Protein AF-A0AA85JNB1-F1 (afdb_monomer_lite)

Structure (mmCIF, N/CA/C/O backbone):
data_AF-A0AA85JNB1-F1
#
_entry.id   AF-A0AA85JNB1-F1
#
loop_
_atom_site.group_PDB
_atom_site.id
_atom_site.type_symbol
_atom_site.label_atom_id
_atom_site.label_alt_id
_atom_site.label_comp_id
_atom_site.label_asym_id
_atom_site.label_entity_id
_atom_site.label_seq_id
_atom_site.pdbx_PDB_ins_code
_atom_site.Cartn_x
_atom_site.Cartn_y
_atom_site.Cartn_z
_atom_site.occupancy
_atom_site.B_iso_or_equiv
_atom_site.auth_seq_id
_atom_site.auth_comp_id
_atom_site.auth_asym_id
_atom_site.auth_atom_id
_atom_site.pdbx_PDB_model_num
ATOM 1 N N . MET A 1 1 ? -9.939 3.804 11.859 1.00 51.03 1 MET A N 1
ATOM 2 C CA . MET A 1 1 ? -9.692 4.479 10.575 1.00 51.03 1 MET A CA 1
ATOM 3 C C . MET A 1 1 ? -10.357 3.672 9.460 1.00 51.03 1 MET A C 1
ATOM 5 O O . MET A 1 1 ? -9.753 2.737 8.954 1.00 51.03 1 MET A O 1
ATOM 9 N N . ILE A 1 2 ? -11.643 3.904 9.178 1.00 38.81 2 ILE A N 1
ATOM 10 C CA . ILE A 1 2 ? -12.411 3.109 8.199 1.00 38.81 2 ILE A CA 1
ATOM 11 C C . ILE A 1 2 ? -12.407 3.838 6.853 1.00 38.81 2 ILE A C 1
ATOM 13 O O . ILE A 1 2 ? -12.936 4.937 6.777 1.00 38.81 2 ILE A O 1
ATOM 17 N N . LYS A 1 3 ? -11.907 3.180 5.804 1.00 46.28 3 LYS A N 1
ATOM 18 C CA . LYS A 1 3 ? -12.401 3.345 4.431 1.00 46.28 3 LYS A CA 1
ATOM 19 C C . LYS A 1 3 ? -12.863 1.965 3.959 1.00 46.28 3 LYS A C 1
ATOM 21 O O . LYS A 1 3 ? -12.286 0.957 4.351 1.00 46.28 3 LYS A O 1
ATOM 26 N N . SER A 1 4 ? -13.943 1.922 3.189 1.00 38.09 4 SER A N 1
ATOM 27 C CA . SER A 1 4 ? -14.535 0.714 2.599 1.00 38.09 4 SER A CA 1
ATOM 28 C C . SER A 1 4 ? -14.430 0.710 1.071 1.00 38.09 4 SER A C 1
ATOM 30 O O . SER A 1 4 ? -15.252 0.102 0.394 1.00 38.09 4 SER A O 1
ATOM 32 N N . GLU A 1 5 ? -13.441 1.398 0.508 1.00 45.53 5 GLU A N 1
ATOM 33 C CA . GLU A 1 5 ? -13.244 1.491 -0.938 1.00 45.53 5 GLU A CA 1
ATOM 34 C C . GLU A 1 5 ? -11.762 1.326 -1.251 1.00 45.53 5 GLU A C 1
ATOM 36 O O . GLU A 1 5 ? -11.001 2.278 -1.083 1.00 45.53 5 GLU A O 1
ATOM 41 N N . SER A 1 6 ? -11.327 0.125 -1.649 1.00 55.03 6 SER A N 1
ATOM 42 C CA . SER A 1 6 ? -9.884 -0.111 -1.778 1.00 55.03 6 SER A CA 1
ATOM 43 C C . SER A 1 6 ? -9.376 -0.871 -3.011 1.00 55.03 6 SER A C 1
ATOM 45 O O . SER A 1 6 ? -8.170 -0.979 -3.171 1.00 55.03 6 SER A O 1
ATOM 47 N N . THR A 1 7 ? -10.204 -1.220 -4.001 1.00 45.19 7 THR A N 1
ATOM 48 C CA . THR A 1 7 ? -9.698 -1.751 -5.298 1.00 45.19 7 THR A CA 1
ATOM 49 C C . THR A 1 7 ? -9.832 -0.821 -6.499 1.00 45.19 7 THR A C 1
ATOM 51 O O . THR A 1 7 ? -9.246 -1.087 -7.547 1.00 45.19 7 THR A O 1
ATOM 54 N N . ARG A 1 8 ? -10.559 0.297 -6.383 1.00 50.50 8 ARG A N 1
ATOM 55 C CA . ARG A 1 8 ? -10.750 1.227 -7.513 1.00 50.50 8 ARG A CA 1
ATOM 56 C C . ARG A 1 8 ? -9.505 2.050 -7.856 1.00 50.50 8 ARG A C 1
ATOM 58 O O . ARG A 1 8 ? -9.417 2.546 -8.969 1.00 50.50 8 ARG A O 1
ATOM 65 N N . GLU A 1 9 ? -8.563 2.201 -6.930 1.00 54.97 9 GLU A N 1
ATOM 66 C CA . GLU A 1 9 ? -7.419 3.117 -7.074 1.00 54.97 9 GLU A CA 1
ATOM 67 C C . GLU A 1 9 ? -6.291 2.501 -7.930 1.00 54.97 9 GLU A C 1
ATOM 69 O O . GLU A 1 9 ? -5.676 3.191 -8.740 1.00 54.97 9 GLU A O 1
ATOM 74 N N . ILE A 1 10 ? -6.091 1.181 -7.830 1.00 54.09 10 ILE A N 1
ATOM 75 C CA . ILE A 1 10 ? -5.033 0.431 -8.528 1.00 54.09 10 ILE A CA 1
ATOM 76 C C . ILE A 1 10 ? -5.396 0.152 -10.000 1.00 54.09 10 ILE A C 1
ATOM 78 O O . ILE A 1 10 ? -4.555 0.293 -10.884 1.00 54.09 10 ILE A O 1
ATOM 82 N N . ASN A 1 11 ? -6.664 -0.163 -10.290 1.00 56.59 11 ASN A N 1
ATOM 83 C CA . ASN A 1 11 ? -7.135 -0.435 -11.659 1.00 56.59 11 ASN A CA 1
ATOM 84 C C . ASN A 1 11 ? -7.065 0.802 -12.580 1.00 56.59 11 ASN A C 1
ATOM 86 O O . ASN A 1 11 ? -6.996 0.677 -13.808 1.00 56.59 11 ASN A O 1
ATOM 90 N N . ASN A 1 12 ? -7.056 2.003 -11.994 1.00 62.16 12 ASN A N 1
ATOM 91 C CA . ASN A 1 12 ? -6.928 3.250 -12.744 1.00 62.16 12 ASN A CA 1
ATOM 92 C C . ASN A 1 12 ? -5.493 3.481 -13.235 1.00 62.16 12 ASN A C 1
ATOM 94 O O . ASN A 1 12 ? -5.333 4.066 -14.297 1.00 62.16 12 ASN A O 1
ATOM 98 N N . TYR A 1 13 ? -4.470 2.981 -12.532 1.00 63.78 13 TYR A N 1
ATOM 99 C CA . TYR A 1 13 ? -3.072 3.089 -12.976 1.00 63.78 13 TYR A CA 1
ATOM 100 C C . TYR A 1 13 ? -2.798 2.241 -14.227 1.00 63.78 13 TYR A C 1
ATOM 102 O O . TYR A 1 13 ? -2.062 2.648 -15.118 1.00 63.78 13 TYR A O 1
ATOM 110 N N . THR A 1 14 ? -3.450 1.083 -14.358 1.00 63.25 14 THR A N 1
ATOM 111 C CA . THR A 1 14 ? -3.400 0.296 -15.602 1.00 63.25 14 THR A CA 1
ATOM 112 C C . THR A 1 14 ? -4.100 0.971 -16.781 1.00 63.25 14 THR A C 1
ATOM 114 O O . THR A 1 14 ? -3.788 0.632 -17.918 1.00 63.25 14 THR A O 1
ATOM 117 N N . SER A 1 15 ? -5.033 1.893 -16.514 1.00 58.19 15 SER A N 1
ATOM 118 C CA . SER A 1 15 ? -5.866 2.556 -17.531 1.00 58.19 15 SER A CA 1
ATOM 119 C C . SER A 1 15 ? -5.427 3.988 -17.844 1.00 58.19 15 SER A C 1
ATOM 121 O O . SER A 1 15 ? -5.899 4.561 -18.820 1.00 58.19 15 SER A O 1
ATOM 123 N N . SER A 1 16 ? -4.551 4.585 -17.029 1.00 55.81 16 SER A N 1
ATOM 124 C CA . SER A 1 16 ? -3.932 5.873 -17.325 1.00 55.81 16 SER A CA 1
ATOM 125 C C . SER A 1 16 ? -2.871 5.658 -18.398 1.00 55.81 16 SER A C 1
ATOM 127 O O . SER A 1 16 ? -1.683 5.514 -18.106 1.00 55.81 16 SER A O 1
ATOM 129 N N . GLU A 1 17 ? -3.313 5.562 -19.648 1.00 54.28 17 GLU A N 1
ATOM 130 C CA . GLU A 1 17 ? -2.432 5.805 -20.778 1.00 54.28 17 GLU A CA 1
ATOM 131 C C . GLU A 1 17 ? -1.819 7.197 -20.613 1.00 54.28 17 GLU A C 1
ATOM 133 O O . GLU A 1 17 ? -2.507 8.174 -20.332 1.00 54.28 17 GLU A O 1
ATOM 138 N N . SER A 1 18 ? -0.493 7.218 -20.714 1.00 50.25 18 SER A N 1
ATOM 139 C CA . SER A 1 18 ? 0.405 8.331 -21.016 1.00 50.25 18 SER A CA 1
ATOM 140 C C . SER A 1 18 ? -0.245 9.648 -21.469 1.00 50.25 18 SER A C 1
ATOM 142 O O . SER A 1 18 ? -0.108 10.044 -22.623 1.00 50.25 18 SER A O 1
ATOM 144 N N . GLU A 1 19 ? -0.846 10.400 -20.553 1.00 41.38 19 GLU A N 1
ATOM 145 C CA . GLU A 1 19 ? -1.068 11.831 -20.739 1.00 41.38 19 GLU A CA 1
ATOM 146 C C . GLU A 1 19 ? -0.058 12.597 -19.882 1.00 41.38 19 GLU A C 1
ATOM 148 O O . GLU A 1 19 ? -0.256 12.885 -18.706 1.00 41.38 19 GLU A O 1
ATOM 153 N N . ASN A 1 20 ? 1.076 12.880 -20.533 1.00 49.00 20 ASN A N 1
ATOM 154 C CA . ASN A 1 20 ? 2.106 13.852 -20.172 1.00 49.00 20 ASN A CA 1
ATOM 155 C C . ASN A 1 20 ? 2.650 13.792 -18.742 1.00 49.00 20 ASN A C 1
ATOM 157 O O . ASN A 1 20 ? 2.174 14.473 -17.834 1.00 49.00 20 ASN A O 1
ATOM 161 N N . THR A 1 21 ? 3.773 13.099 -18.542 1.00 42.53 21 THR A N 1
ATOM 162 C CA . THR A 1 21 ? 4.620 13.379 -17.377 1.00 42.53 21 THR A CA 1
ATOM 163 C C . THR A 1 21 ? 6.087 13.162 -17.685 1.00 42.53 21 THR A C 1
ATOM 165 O O . THR A 1 21 ? 6.571 12.038 -17.766 1.00 42.53 21 THR A O 1
ATOM 168 N N . GLN A 1 22 ? 6.804 14.271 -17.844 1.00 46.31 22 GLN A N 1
ATOM 169 C CA . GLN A 1 22 ? 8.255 14.277 -17.909 1.00 46.31 22 GLN A CA 1
ATOM 170 C C . GLN A 1 22 ? 8.837 13.930 -16.534 1.00 46.31 22 GLN A C 1
ATOM 172 O O . GLN A 1 22 ? 9.097 14.800 -15.708 1.00 46.31 22 GLN A O 1
ATOM 177 N N . LEU A 1 23 ? 9.054 12.640 -16.302 1.00 48.69 23 LEU A N 1
ATOM 178 C CA . LEU A 1 23 ? 10.169 12.172 -15.496 1.00 48.69 23 LEU A CA 1
ATOM 179 C C . LEU A 1 23 ? 10.941 11.204 -16.389 1.00 48.69 23 LEU A C 1
ATOM 181 O O . LEU A 1 23 ? 10.457 10.123 -16.713 1.00 48.69 23 LEU A O 1
ATOM 185 N N . SER A 1 24 ? 12.097 11.650 -16.872 1.00 48.28 24 SER A N 1
ATOM 186 C CA . SER A 1 24 ? 12.953 10.934 -17.816 1.00 48.28 24 SER A CA 1
ATOM 187 C C . SER A 1 24 ? 13.550 9.680 -17.173 1.00 48.28 24 SER A C 1
ATOM 189 O O . SER A 1 24 ? 14.714 9.664 -16.776 1.00 48.28 24 SER A O 1
ATOM 191 N N . THR A 1 25 ? 12.761 8.619 -17.041 1.00 53.34 25 THR A N 1
ATOM 192 C CA . THR A 1 25 ? 13.319 7.274 -16.944 1.00 53.34 25 THR A CA 1
ATOM 193 C C . THR A 1 25 ? 13.531 6.813 -18.382 1.00 53.34 25 THR A C 1
ATOM 195 O O . THR A 1 25 ? 12.591 6.697 -19.158 1.00 53.34 25 THR A O 1
ATOM 198 N N . ASN A 1 26 ? 14.788 6.629 -18.790 1.00 62.34 26 ASN A N 1
ATOM 199 C CA . ASN A 1 26 ? 15.149 6.235 -20.162 1.00 62.34 26 ASN A CA 1
ATOM 200 C C . ASN A 1 26 ? 14.764 4.774 -20.490 1.00 62.34 26 ASN A C 1
ATOM 202 O O . ASN A 1 26 ? 15.283 4.198 -21.443 1.00 62.34 26 ASN A O 1
ATOM 206 N N . VAL A 1 27 ? 13.903 4.155 -19.677 1.00 75.69 27 VAL A N 1
ATOM 207 C CA . VAL A 1 27 ? 13.530 2.745 -19.760 1.00 75.69 27 VAL A CA 1
ATOM 208 C C . VAL A 1 27 ? 12.085 2.667 -20.255 1.00 75.69 27 VAL A C 1
ATOM 210 O O . VAL A 1 27 ? 11.182 3.102 -19.541 1.00 75.69 27 VAL A O 1
ATOM 213 N N . PRO A 1 28 ? 11.832 2.144 -21.466 1.00 82.25 28 PRO A N 1
ATOM 214 C CA . PRO A 1 28 ? 10.472 1.943 -21.947 1.00 82.25 28 PRO A CA 1
ATOM 215 C C . PRO A 1 28 ? 9.781 0.851 -21.118 1.00 82.25 28 PRO A C 1
ATOM 217 O O . PRO A 1 28 ? 10.266 -0.277 -21.038 1.00 82.25 28 PRO A O 1
ATOM 220 N N . ILE A 1 29 ? 8.647 1.194 -20.504 1.00 87.50 29 ILE A N 1
ATOM 221 C CA . ILE A 1 29 ? 7.848 0.274 -19.687 1.00 87.50 29 ILE A CA 1
ATOM 222 C C . ILE A 1 29 ? 6.733 -0.323 -20.549 1.00 87.50 29 ILE A C 1
ATOM 224 O O . ILE A 1 29 ? 5.840 0.387 -21.015 1.00 87.50 29 ILE A O 1
ATOM 228 N N . ASP A 1 30 ? 6.772 -1.640 -20.736 1.00 89.56 30 ASP A N 1
ATOM 229 C CA . ASP A 1 30 ? 5.730 -2.377 -21.448 1.00 89.56 30 ASP A CA 1
ATOM 230 C C . ASP A 1 30 ? 4.421 -2.459 -20.621 1.00 89.56 30 ASP A C 1
ATOM 232 O O . ASP A 1 30 ? 4.463 -2.701 -19.407 1.00 89.56 30 ASP A O 1
ATOM 236 N N . PRO A 1 31 ? 3.230 -2.311 -21.235 1.00 88.44 31 PRO A N 1
ATOM 237 C CA . PRO A 1 31 ? 1.955 -2.418 -20.523 1.00 88.44 31 PRO A CA 1
ATOM 238 C C . PRO A 1 31 ? 1.713 -3.770 -19.833 1.00 88.44 31 PRO A C 1
ATOM 240 O O . PRO A 1 31 ? 0.999 -3.823 -18.829 1.00 88.44 31 PRO A O 1
ATOM 243 N N . GLY A 1 32 ? 2.261 -4.870 -20.356 1.00 90.88 32 GLY A N 1
ATOM 244 C CA . GLY A 1 32 ? 2.232 -6.186 -19.717 1.00 90.88 32 GLY A CA 1
ATOM 245 C C . GLY A 1 32 ? 3.019 -6.196 -18.415 1.00 90.88 32 GLY A C 1
ATOM 246 O O . GLY A 1 32 ? 2.472 -6.572 -17.378 1.00 90.88 32 GLY A O 1
ATOM 247 N N . VAL A 1 33 ? 4.236 -5.656 -18.446 1.00 90.56 33 VAL A N 1
ATOM 248 C CA . VAL A 1 33 ? 5.084 -5.490 -17.257 1.00 90.56 33 VAL A CA 1
ATOM 249 C C . VAL A 1 33 ? 4.399 -4.602 -16.212 1.00 90.56 33 VAL A C 1
ATOM 251 O O . VAL A 1 33 ? 4.399 -4.925 -15.024 1.00 90.56 33 VAL A O 1
ATOM 254 N N . ARG A 1 34 ? 3.714 -3.528 -16.632 1.00 90.56 34 ARG A N 1
ATOM 255 C CA . ARG A 1 34 ? 2.929 -2.679 -15.717 1.00 90.56 34 ARG A CA 1
ATOM 256 C C . ARG A 1 34 ? 1.819 -3.462 -15.005 1.00 90.56 34 ARG A C 1
ATOM 258 O O . ARG A 1 34 ? 1.611 -3.284 -13.804 1.00 90.56 34 ARG A O 1
ATOM 265 N N . ARG A 1 35 ? 1.105 -4.344 -15.717 1.00 91.56 35 ARG A N 1
ATOM 266 C CA . ARG A 1 35 ? 0.064 -5.201 -15.116 1.00 91.56 35 ARG A CA 1
ATOM 267 C C . ARG A 1 35 ? 0.648 -6.189 -14.107 1.00 91.56 35 ARG A C 1
ATOM 269 O O . ARG A 1 35 ? 0.060 -6.379 -13.044 1.00 91.56 35 ARG A O 1
ATOM 276 N N . GLU A 1 36 ? 1.793 -6.789 -14.417 1.00 93.44 36 GLU A N 1
ATOM 277 C CA . GLU A 1 36 ? 2.491 -7.707 -13.509 1.00 93.44 36 GLU A CA 1
ATOM 278 C C . GLU A 1 36 ? 2.972 -6.995 -12.247 1.00 93.44 36 GLU A C 1
ATOM 280 O O . GLU A 1 36 ? 2.737 -7.479 -11.139 1.00 93.44 36 GLU A O 1
ATOM 285 N N . PHE A 1 37 ? 3.556 -5.806 -12.401 1.00 93.8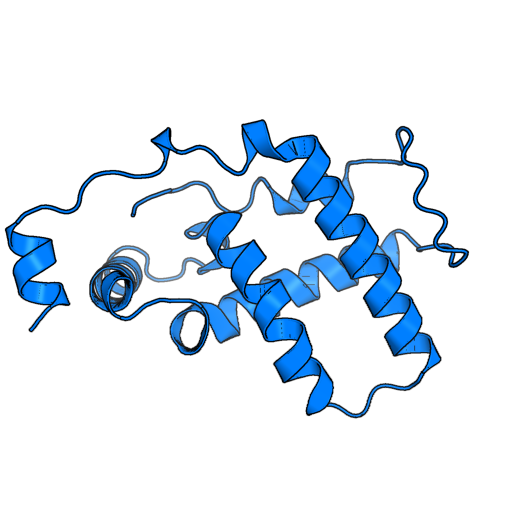1 37 PHE A N 1
ATOM 286 C CA . PHE A 1 37 ? 3.950 -4.952 -11.286 1.00 93.81 37 PHE A CA 1
ATOM 287 C C . PHE A 1 37 ? 2.768 -4.663 -10.358 1.00 93.81 37 PHE A C 1
ATOM 289 O O . PHE A 1 37 ? 2.848 -4.890 -9.151 1.00 93.81 37 PHE A O 1
ATOM 296 N N . VAL A 1 38 ? 1.636 -4.239 -10.920 1.00 92.69 38 VAL A N 1
ATOM 297 C CA . VAL A 1 38 ? 0.409 -3.967 -10.164 1.00 92.69 38 VAL A CA 1
ATOM 298 C C . VAL A 1 38 ? -0.083 -5.194 -9.399 1.00 92.69 38 VAL A C 1
ATOM 300 O O . VAL A 1 38 ? -0.385 -5.102 -8.205 1.00 92.69 38 VAL A O 1
ATOM 303 N N . ALA A 1 39 ? -0.145 -6.347 -10.067 1.00 92.50 39 ALA A N 1
ATOM 304 C CA . ALA A 1 39 ? -0.552 -7.597 -9.438 1.00 92.50 39 ALA A CA 1
ATOM 305 C C . ALA A 1 39 ? 0.405 -7.988 -8.298 1.00 92.50 39 ALA A C 1
ATOM 307 O O . ALA A 1 39 ? -0.045 -8.386 -7.219 1.00 92.50 39 ALA A O 1
ATOM 308 N N . GLY A 1 40 ? 1.713 -7.805 -8.502 1.00 93.69 40 GLY A N 1
ATOM 309 C CA . GLY A 1 40 ? 2.751 -8.040 -7.501 1.00 93.69 40 GLY A CA 1
ATOM 310 C C . GLY A 1 40 ? 2.608 -7.134 -6.279 1.00 93.69 40 GLY A C 1
ATOM 311 O O . GLY A 1 40 ? 2.620 -7.620 -5.147 1.00 93.69 40 GLY A O 1
ATOM 312 N N . ILE A 1 41 ? 2.385 -5.834 -6.483 1.00 94.44 41 ILE A N 1
ATOM 313 C CA . ILE A 1 41 ? 2.149 -4.872 -5.399 1.00 94.44 41 ILE A CA 1
ATOM 314 C C . ILE A 1 41 ? 0.876 -5.222 -4.621 1.00 94.44 41 ILE A C 1
ATOM 316 O O . ILE A 1 41 ? 0.897 -5.232 -3.389 1.00 94.44 41 ILE A O 1
ATOM 320 N N . GLN A 1 42 ? -0.219 -5.578 -5.301 1.00 93.69 42 GLN A N 1
ATOM 321 C CA . GLN A 1 42 ? -1.458 -5.992 -4.636 1.00 93.69 42 GLN A CA 1
ATOM 322 C C . GLN A 1 42 ? -1.262 -7.267 -3.802 1.00 93.69 42 GLN A C 1
ATOM 324 O O . GLN A 1 42 ? -1.766 -7.369 -2.678 1.00 93.69 42 GLN A O 1
ATOM 329 N N . TYR A 1 43 ? -0.531 -8.247 -4.332 1.00 94.00 43 TYR A N 1
ATOM 330 C CA . TYR A 1 43 ? -0.193 -9.468 -3.607 1.00 94.00 43 TYR A CA 1
ATOM 331 C C . TYR A 1 43 ? 0.658 -9.163 -2.366 1.00 94.00 43 TYR A C 1
ATOM 333 O O . TYR A 1 43 ? 0.306 -9.568 -1.254 1.00 94.00 43 TYR A O 1
ATOM 341 N N . LEU A 1 44 ? 1.726 -8.378 -2.532 1.00 93.81 44 LEU A N 1
ATOM 342 C CA . LEU A 1 44 ? 2.632 -8.010 -1.449 1.00 93.81 44 LEU A CA 1
ATOM 343 C C . LEU A 1 44 ? 1.916 -7.213 -0.355 1.00 93.81 44 LEU A C 1
ATOM 345 O O . LEU A 1 44 ? 2.139 -7.442 0.834 1.00 93.81 44 LEU A O 1
ATOM 349 N N . PHE A 1 45 ? 1.010 -6.318 -0.737 1.00 95.38 45 PHE A N 1
ATOM 350 C CA . PHE A 1 45 ? 0.184 -5.567 0.198 1.00 95.38 45 PHE A CA 1
ATOM 351 C C . PHE A 1 45 ? -0.661 -6.488 1.084 1.00 95.38 45 PHE A C 1
ATOM 353 O O . PHE A 1 45 ? -0.631 -6.376 2.311 1.00 95.38 45 PHE A O 1
ATOM 360 N N . ASN A 1 46 ? -1.367 -7.443 0.472 1.00 93.44 46 ASN A N 1
ATOM 361 C CA . ASN A 1 46 ? -2.188 -8.413 1.196 1.00 93.44 46 ASN A CA 1
ATOM 362 C C . ASN A 1 46 ? -1.366 -9.266 2.171 1.00 93.44 46 ASN A C 1
ATOM 364 O O . ASN A 1 46 ? -1.835 -9.556 3.271 1.00 93.44 46 ASN A O 1
ATOM 368 N N . LEU A 1 47 ? -0.139 -9.629 1.790 1.00 93.25 47 LEU A N 1
ATOM 369 C CA . LEU A 1 47 ? 0.765 -10.413 2.628 1.00 93.25 47 LEU A CA 1
ATOM 370 C C . LEU A 1 47 ? 1.320 -9.610 3.818 1.00 93.25 47 LEU A C 1
ATOM 372 O O . LEU A 1 47 ? 1.495 -10.140 4.916 1.00 93.25 47 LEU A O 1
ATOM 376 N N . THR A 1 48 ? 1.620 -8.328 3.608 1.00 93.75 48 THR A N 1
ATOM 377 C CA . THR A 1 48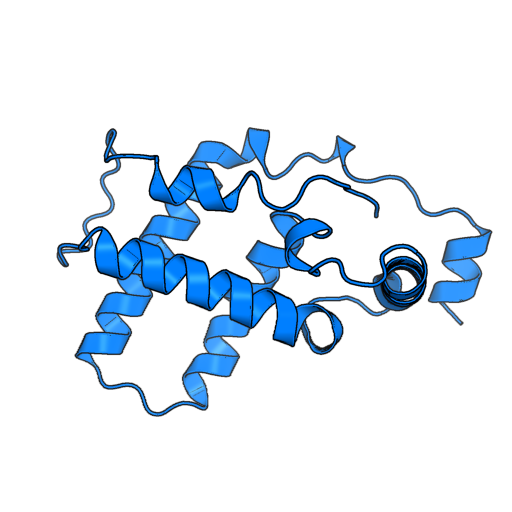 ? 2.445 -7.540 4.541 1.00 93.75 48 THR A CA 1
ATOM 378 C C . THR A 1 48 ? 1.645 -6.608 5.437 1.00 93.75 48 THR A C 1
ATOM 380 O O . THR A 1 48 ? 2.145 -6.214 6.493 1.00 93.75 48 THR A O 1
ATOM 383 N N . ILE A 1 49 ? 0.399 -6.276 5.092 1.00 93.94 49 ILE A N 1
ATOM 384 C CA . ILE A 1 49 ? -0.385 -5.302 5.854 1.00 93.94 49 ILE A CA 1
ATOM 385 C C . ILE A 1 49 ? -0.552 -5.680 7.323 1.00 93.94 49 ILE A C 1
ATOM 387 O O . ILE A 1 49 ? -0.232 -4.885 8.206 1.00 93.94 49 ILE A O 1
ATOM 391 N N . GLY A 1 50 ? -0.955 -6.920 7.598 1.00 92.00 50 GLY A N 1
ATOM 392 C CA . GLY A 1 50 ? -1.200 -7.396 8.957 1.00 92.00 50 GLY A CA 1
ATOM 393 C C . GLY A 1 50 ? 0.053 -7.476 9.829 1.00 92.00 50 GLY A C 1
ATOM 394 O O . GLY A 1 50 ? -0.063 -7.490 11.052 1.00 92.00 50 GLY A O 1
ATOM 395 N N . SER A 1 51 ? 1.246 -7.522 9.237 1.00 91.25 51 SER A N 1
ATOM 396 C CA . SER A 1 51 ? 2.515 -7.723 9.945 1.00 91.25 51 SER A CA 1
ATOM 397 C C . SER A 1 51 ? 3.361 -6.449 10.011 1.00 91.25 51 SER A C 1
ATOM 399 O O . SER A 1 51 ? 3.824 -6.105 11.099 1.00 91.25 51 SER A O 1
ATOM 401 N N . HIS A 1 52 ? 3.488 -5.708 8.907 1.00 91.75 52 HIS A N 1
ATOM 402 C CA . HIS A 1 52 ? 4.486 -4.645 8.737 1.00 91.75 52 HIS A CA 1
ATOM 403 C C . HIS A 1 52 ? 3.913 -3.237 8.521 1.00 91.75 52 HIS A C 1
ATOM 405 O O . HIS A 1 52 ? 4.619 -2.268 8.795 1.00 91.75 52 HIS A O 1
ATOM 411 N N . LEU A 1 53 ? 2.672 -3.088 8.036 1.00 94.62 53 LEU A N 1
ATOM 412 C CA . LEU A 1 53 ? 2.168 -1.772 7.590 1.00 94.62 53 LEU A CA 1
ATOM 413 C C . LEU A 1 53 ? 1.303 -1.038 8.625 1.00 94.62 53 LEU A C 1
ATOM 415 O O . LEU A 1 53 ? 1.057 0.163 8.491 1.00 94.62 53 LEU A O 1
ATOM 419 N N . LEU A 1 54 ? 0.834 -1.749 9.652 1.00 94.25 54 LEU A N 1
ATOM 420 C CA . LEU A 1 54 ? -0.070 -1.216 10.671 1.00 94.25 54 LEU A CA 1
ATOM 421 C C . LEU A 1 54 ? 0.674 -0.795 11.937 1.00 94.25 54 LEU A C 1
ATOM 423 O O . LEU A 1 54 ? 1.388 -1.600 12.552 1.00 94.25 54 LEU A O 1
ATOM 427 N N . TYR A 1 55 ? 0.416 0.433 12.386 1.00 92.75 55 TYR A N 1
ATOM 428 C CA . TYR A 1 55 ? 0.873 0.911 13.686 1.00 92.75 55 TYR A CA 1
ATOM 429 C C . TYR A 1 55 ? 0.183 0.161 14.826 1.00 92.75 55 TYR A C 1
ATOM 431 O O . TYR A 1 55 ? -0.902 -0.401 14.655 1.00 92.75 55 TYR A O 1
ATOM 439 N N . LYS A 1 56 ? 0.779 0.203 16.027 1.00 90.69 56 LYS A N 1
ATOM 440 C CA . LYS A 1 56 ? 0.216 -0.430 17.235 1.00 90.69 56 LYS A CA 1
ATOM 441 C C . LYS A 1 56 ? -1.256 -0.042 17.443 1.00 90.69 56 LYS A C 1
ATOM 443 O O . LYS A 1 56 ? -2.090 -0.908 17.688 1.00 90.69 56 LYS A O 1
ATOM 448 N N . PHE A 1 57 ? -1.586 1.232 17.227 1.00 91.25 57 PHE A N 1
ATOM 449 C CA . PHE A 1 57 ? -2.940 1.768 17.375 1.00 91.25 57 PHE A CA 1
ATOM 450 C C . PHE A 1 57 ? -3.972 1.183 16.389 1.00 91.25 57 PHE A C 1
ATOM 452 O O . PHE A 1 57 ? -5.164 1.140 16.686 1.00 91.25 57 PHE A O 1
ATOM 459 N N . GLU A 1 58 ? -3.542 0.702 15.221 1.00 92.19 58 GLU A N 1
ATOM 460 C CA . GLU A 1 58 ? -4.418 0.167 14.166 1.00 92.19 58 GLU A CA 1
ATOM 461 C C . GLU A 1 58 ? -4.662 -1.345 14.309 1.00 92.19 58 GLU A C 1
ATOM 463 O O . GLU A 1 58 ? -5.564 -1.897 13.675 1.00 92.19 58 GLU A O 1
ATOM 468 N N . ARG A 1 59 ? -3.899 -2.035 15.170 1.00 92.50 59 ARG A N 1
ATOM 469 C CA . ARG A 1 59 ? -3.977 -3.498 15.343 1.00 92.50 59 ARG A CA 1
ATOM 470 C C . ARG A 1 59 ? -5.341 -3.960 15.841 1.00 92.50 59 ARG A C 1
ATOM 472 O O . ARG A 1 59 ? -5.871 -4.956 15.350 1.00 92.50 59 ARG A O 1
ATOM 479 N N . LEU A 1 60 ? -5.937 -3.215 16.773 1.00 91.94 60 LEU A N 1
ATOM 480 C CA . LEU A 1 60 ? -7.270 -3.527 17.287 1.00 91.94 60 LEU A CA 1
ATOM 481 C C . LEU A 1 60 ? -8.329 -3.433 16.182 1.00 91.94 60 LEU A C 1
ATOM 483 O O . LEU A 1 60 ? -9.226 -4.272 16.109 1.00 91.94 60 LEU A O 1
ATOM 487 N N . GLN A 1 61 ? -8.223 -2.428 15.313 1.00 90.81 61 GLN A N 1
ATOM 488 C CA . GLN A 1 61 ? -9.101 -2.294 14.160 1.00 90.81 61 GLN A CA 1
ATOM 489 C C . GLN A 1 61 ? -8.907 -3.444 13.170 1.00 90.81 61 GLN A C 1
ATOM 491 O O . GLN A 1 61 ? -9.896 -4.022 12.728 1.00 90.81 61 GLN A O 1
ATOM 496 N N . TYR A 1 62 ? -7.667 -3.800 12.847 1.00 92.38 62 TYR A N 1
ATOM 497 C CA . TYR A 1 62 ? -7.375 -4.898 11.927 1.00 92.38 62 TYR A CA 1
ATOM 498 C C . TYR A 1 62 ? -8.001 -6.220 12.384 1.00 92.38 62 TYR A C 1
ATOM 500 O O . TYR A 1 62 ? -8.680 -6.892 11.610 1.00 92.38 62 TYR A O 1
ATOM 508 N N . ALA A 1 63 ? -7.884 -6.543 13.676 1.00 92.12 63 ALA A N 1
ATOM 509 C CA . ALA A 1 63 ? -8.518 -7.728 14.252 1.00 92.12 63 ALA A CA 1
ATOM 510 C C . ALA A 1 63 ? -10.055 -7.708 14.135 1.00 92.12 63 ALA A C 1
ATOM 512 O O . ALA A 1 63 ? -10.674 -8.760 13.976 1.00 92.12 63 ALA A O 1
ATOM 513 N N . LYS A 1 64 ? -10.687 -6.526 14.205 1.00 91.19 64 LYS A N 1
ATOM 514 C CA . LYS A 1 64 ? -12.133 -6.374 13.969 1.00 91.19 64 LYS A CA 1
ATOM 515 C C . LYS A 1 64 ? -12.481 -6.573 12.492 1.00 91.19 64 LYS A C 1
ATOM 517 O O . LYS A 1 64 ? -13.413 -7.316 12.201 1.00 91.19 64 LYS A O 1
ATOM 522 N N . LEU A 1 65 ? -11.714 -5.973 11.581 1.00 90.50 65 LEU A N 1
ATOM 523 C CA . LEU A 1 65 ? -11.937 -6.073 10.136 1.00 90.50 65 LEU A CA 1
ATOM 524 C C . LEU A 1 65 ? -11.806 -7.515 9.633 1.00 90.50 65 LEU A C 1
ATOM 526 O O . LEU A 1 65 ? -12.654 -7.959 8.867 1.00 90.50 65 LEU A O 1
ATOM 530 N N . LEU A 1 66 ? -10.826 -8.277 10.132 1.00 90.88 66 LEU A N 1
ATOM 531 C CA . LEU A 1 66 ? -10.680 -9.702 9.808 1.00 90.88 66 LEU A CA 1
ATOM 532 C C . LEU A 1 66 ? -11.919 -10.531 10.175 1.00 90.88 66 LEU A C 1
ATOM 534 O O . LEU A 1 66 ? -12.276 -11.458 9.454 1.00 90.88 66 LEU A O 1
ATOM 538 N N . LYS A 1 67 ? -12.586 -10.194 11.286 1.00 91.69 67 LYS A N 1
ATOM 539 C CA . LYS A 1 67 ? -13.813 -10.876 11.728 1.00 91.69 67 LYS A CA 1
ATOM 540 C C . LYS A 1 67 ? -15.045 -10.426 10.943 1.00 91.69 67 LYS A C 1
ATOM 542 O O . LYS A 1 67 ? -15.928 -11.234 10.692 1.00 91.69 67 LYS A O 1
ATOM 547 N N . GLN A 1 68 ? -15.118 -9.143 10.592 1.00 90.38 68 GLN A N 1
ATOM 548 C CA . GLN A 1 68 ? -16.264 -8.544 9.895 1.00 90.38 68 GLN A CA 1
ATOM 549 C C . GLN A 1 68 ? -16.270 -8.821 8.387 1.00 90.38 68 GLN A C 1
ATOM 551 O O . GLN A 1 68 ? -17.328 -8.803 7.762 1.00 90.38 68 GLN A O 1
ATOM 556 N N . HIS A 1 69 ? -15.101 -9.056 7.794 1.00 87.44 69 HIS A N 1
ATOM 557 C CA . HIS A 1 69 ? -14.928 -9.221 6.354 1.00 87.44 69 HIS A CA 1
ATOM 558 C C . HIS A 1 69 ? -14.214 -10.531 6.026 1.00 87.44 69 HIS A C 1
ATOM 560 O O . HIS A 1 69 ? -13.167 -10.550 5.377 1.00 87.44 69 HIS A O 1
ATOM 566 N N . THR A 1 70 ? -14.797 -11.642 6.470 1.00 86.50 70 THR A N 1
ATOM 567 C CA . THR A 1 70 ? -14.320 -12.978 6.115 1.00 86.50 70 THR A CA 1
ATOM 568 C C . THR A 1 70 ? -14.327 -13.161 4.594 1.00 86.50 70 THR A C 1
ATOM 570 O O . THR A 1 70 ? -15.323 -12.909 3.920 1.00 86.50 70 THR A O 1
ATOM 573 N N . GLY A 1 71 ? -13.181 -13.562 4.039 1.00 84.19 71 GLY A N 1
ATOM 574 C CA . GLY A 1 71 ? -13.017 -13.823 2.606 1.00 84.19 71 GLY A CA 1
ATOM 575 C C . GLY A 1 71 ? -12.718 -12.604 1.723 1.00 84.19 71 GLY A C 1
ATOM 576 O O . GLY A 1 71 ? -12.453 -12.793 0.538 1.00 84.19 71 GLY A O 1
ATOM 577 N N . LYS A 1 72 ? -12.702 -11.372 2.257 1.00 88.50 72 LYS A N 1
ATOM 578 C CA . LYS A 1 72 ? -12.229 -10.198 1.499 1.00 88.50 72 LYS A CA 1
ATOM 579 C C . LYS A 1 72 ? -10.713 -10.064 1.572 1.00 88.50 72 LYS A C 1
ATOM 581 O O . LYS A 1 72 ? -10.104 -10.377 2.597 1.00 88.50 72 LYS A O 1
ATOM 586 N N . ARG A 1 73 ? -10.100 -9.549 0.503 1.00 89.62 73 ARG A N 1
ATOM 587 C CA . ARG A 1 73 ? -8.674 -9.216 0.517 1.00 89.62 73 ARG A CA 1
ATOM 588 C C . ARG A 1 73 ? -8.483 -7.908 1.275 1.00 89.62 73 ARG A C 1
ATOM 590 O O . ARG A 1 73 ? -9.330 -7.019 1.236 1.00 89.62 73 ARG A O 1
ATOM 597 N N . MET A 1 74 ? -7.355 -7.763 1.962 1.00 88.56 74 MET A N 1
ATOM 598 C CA . MET A 1 74 ? -7.048 -6.513 2.665 1.00 88.56 74 MET A CA 1
ATOM 599 C C . MET A 1 74 ? -6.823 -5.357 1.688 1.00 88.56 74 MET A C 1
ATOM 601 O O . MET A 1 74 ? -7.143 -4.220 2.019 1.00 88.56 74 MET A O 1
ATOM 605 N N . SER A 1 75 ? -6.379 -5.665 0.467 1.00 89.44 75 SER A N 1
ATOM 606 C CA . SER A 1 75 ? -6.348 -4.761 -0.684 1.00 89.44 75 SER A CA 1
ATOM 607 C C . SER A 1 75 ? -7.720 -4.313 -1.177 1.00 89.44 75 SER A C 1
ATOM 609 O O . SER A 1 75 ? -7.754 -3.556 -2.136 1.00 89.44 75 SER A O 1
ATOM 611 N N . ASP A 1 76 ? -8.825 -4.804 -0.604 1.00 87.94 76 ASP A N 1
ATOM 612 C CA . ASP A 1 76 ? -10.184 -4.322 -0.895 1.00 87.94 76 ASP A CA 1
ATOM 613 C C . ASP A 1 76 ? -10.735 -3.431 0.229 1.00 87.94 76 ASP A C 1
ATOM 615 O O . ASP A 1 76 ? -11.768 -2.778 0.061 1.00 87.94 76 ASP A O 1
ATOM 619 N N . ILE A 1 77 ? -10.052 -3.417 1.377 1.00 88.44 77 ILE A N 1
ATOM 620 C CA . ILE A 1 77 ? -10.456 -2.723 2.601 1.00 88.44 77 ILE A CA 1
ATOM 621 C C . ILE A 1 77 ? -9.556 -1.507 2.863 1.00 88.44 77 ILE A C 1
ATOM 623 O O . ILE A 1 77 ? -10.051 -0.441 3.211 1.00 88.44 77 ILE A O 1
ATOM 627 N N . TYR A 1 78 ? -8.241 -1.639 2.700 1.00 89.06 78 TYR A N 1
ATOM 628 C CA . TYR A 1 78 ? -7.273 -0.592 3.025 1.00 89.06 78 TYR A CA 1
ATOM 629 C C . TYR A 1 78 ? -6.827 0.213 1.802 1.00 89.06 78 TYR A C 1
ATOM 631 O O . TYR A 1 78 ? -6.373 -0.346 0.811 1.00 89.06 78 TYR A O 1
ATOM 639 N N . GLY A 1 79 ? -6.912 1.541 1.891 1.00 87.44 79 GLY A N 1
ATOM 640 C CA . GLY A 1 79 ? -6.645 2.440 0.764 1.00 87.44 79 GLY A CA 1
ATOM 641 C C . GLY A 1 79 ? -5.180 2.850 0.558 1.00 87.44 79 GLY A C 1
ATOM 642 O O . GLY A 1 79 ? -4.247 2.345 1.192 1.00 87.44 79 GLY A O 1
ATOM 643 N N . SER A 1 80 ? -5.017 3.841 -0.318 1.00 88.56 80 SER A N 1
ATOM 644 C CA . SER A 1 80 ? -3.775 4.517 -0.724 1.00 88.56 80 SER A CA 1
ATOM 645 C C . SER A 1 80 ? -2.748 4.811 0.382 1.00 88.56 80 SER A C 1
ATOM 647 O O . SER A 1 80 ? -1.547 4.699 0.149 1.00 88.56 80 SER A O 1
ATOM 649 N N . ILE A 1 81 ? -3.169 5.180 1.594 1.00 90.56 81 ILE A N 1
ATOM 650 C CA . ILE A 1 81 ? -2.244 5.566 2.674 1.00 90.56 81 ILE A CA 1
ATOM 651 C C . ILE A 1 81 ? -1.419 4.369 3.140 1.00 90.56 81 ILE A C 1
ATOM 653 O O . ILE A 1 81 ? -0.202 4.464 3.309 1.00 90.56 81 ILE A O 1
ATOM 657 N N . HIS A 1 82 ? -2.072 3.227 3.348 1.00 92.06 82 HIS A N 1
ATOM 658 C CA . HIS A 1 82 ? -1.382 1.995 3.719 1.00 92.06 82 HIS A CA 1
ATOM 659 C C . HIS A 1 82 ? -0.545 1.487 2.553 1.00 92.06 82 HIS A C 1
ATOM 661 O O . HIS A 1 82 ? 0.544 0.960 2.774 1.00 92.06 82 HIS A O 1
ATOM 667 N N . LEU A 1 83 ? -1.017 1.684 1.320 1.00 92.44 83 LEU A N 1
ATOM 668 C CA . LEU A 1 83 ? -0.252 1.365 0.120 1.00 92.44 83 LEU A CA 1
ATOM 669 C C . LEU A 1 83 ? 1.043 2.189 0.046 1.00 92.44 83 LEU A C 1
ATOM 671 O O . LEU A 1 83 ? 2.100 1.640 -0.241 1.00 92.44 83 LEU A O 1
ATOM 675 N N . LEU A 1 84 ? 1.015 3.476 0.398 1.00 92.19 84 LEU A N 1
ATOM 676 C CA . LEU A 1 84 ? 2.224 4.301 0.440 1.00 92.19 84 LEU A CA 1
ATOM 677 C C . LEU A 1 84 ? 3.238 3.786 1.477 1.00 92.19 84 LEU A C 1
ATOM 679 O O . LEU A 1 84 ? 4.442 3.771 1.219 1.00 92.19 84 LEU A O 1
ATOM 683 N N . ARG A 1 85 ? 2.766 3.279 2.626 1.00 94.12 85 ARG A N 1
ATOM 684 C CA . ARG A 1 85 ? 3.640 2.632 3.624 1.00 94.12 85 ARG A CA 1
ATOM 685 C C . ARG A 1 85 ? 4.311 1.370 3.086 1.00 94.12 85 ARG A C 1
ATOM 687 O O . ARG A 1 85 ? 5.437 1.079 3.489 1.00 94.12 85 ARG A O 1
ATOM 694 N N . LEU A 1 86 ? 3.653 0.634 2.184 1.00 94.62 86 LEU A N 1
ATOM 695 C CA . LEU A 1 86 ? 4.262 -0.523 1.530 1.00 94.62 86 LEU A CA 1
ATOM 696 C C . LEU A 1 86 ? 5.500 -0.110 0.738 1.00 94.62 86 LEU A C 1
ATOM 698 O O . LEU A 1 86 ? 6.512 -0.782 0.867 1.00 94.62 86 LEU A O 1
ATOM 702 N N . PHE A 1 87 ? 5.476 0.999 -0.006 1.00 93.44 87 PHE A N 1
ATOM 703 C CA . PHE A 1 87 ? 6.643 1.443 -0.782 1.00 93.44 87 PHE A CA 1
ATOM 704 C C . PHE A 1 87 ? 7.843 1.817 0.091 1.00 93.44 87 PHE A C 1
ATOM 706 O O . PHE A 1 87 ? 8.980 1.535 -0.280 1.00 93.44 87 PHE A O 1
ATOM 713 N N . VAL A 1 88 ? 7.607 2.359 1.289 1.00 91.69 88 VAL A N 1
ATOM 714 C CA . VAL A 1 88 ? 8.683 2.579 2.272 1.00 91.69 88 VAL A CA 1
ATOM 715 C C . VAL A 1 88 ? 9.296 1.244 2.712 1.00 91.69 88 VAL A C 1
ATOM 717 O O . VAL A 1 88 ? 10.511 1.139 2.854 1.00 91.69 88 VAL A O 1
ATOM 720 N N . LYS A 1 89 ? 8.469 0.206 2.892 1.00 91.19 89 LYS A N 1
ATOM 721 C CA . LYS A 1 89 ? 8.912 -1.142 3.280 1.00 91.19 89 LYS A CA 1
ATOM 722 C C . LYS A 1 89 ? 9.430 -2.003 2.139 1.00 91.19 89 LYS A C 1
ATOM 724 O O . LYS A 1 89 ? 10.198 -2.929 2.389 1.00 91.19 89 LYS A O 1
ATOM 729 N N . LEU A 1 90 ? 9.074 -1.678 0.905 1.00 91.00 90 LEU A N 1
ATOM 730 C CA . LEU A 1 90 ? 9.512 -2.390 -0.282 1.00 91.00 90 LEU A CA 1
ATOM 731 C C . LEU A 1 90 ? 11.035 -2.336 -0.415 1.00 91.00 90 LEU A C 1
ATOM 733 O O . LEU A 1 90 ? 11.639 -3.358 -0.710 1.00 91.00 90 LEU A O 1
ATOM 737 N N . ARG A 1 91 ? 11.663 -1.193 -0.105 1.00 87.50 91 ARG A N 1
ATOM 738 C CA . ARG A 1 91 ? 13.129 -1.063 -0.079 1.00 87.50 91 ARG A CA 1
ATOM 739 C C . ARG A 1 91 ? 13.778 -2.087 0.855 1.00 87.50 91 ARG A C 1
ATOM 741 O O . ARG A 1 91 ? 14.717 -2.764 0.444 1.00 87.50 91 ARG A O 1
ATOM 748 N N . ASP A 1 92 ? 13.259 -2.218 2.077 1.00 89.25 92 ASP A N 1
ATOM 749 C CA . ASP A 1 92 ? 13.757 -3.201 3.044 1.00 89.25 92 ASP A CA 1
ATOM 750 C C . ASP A 1 92 ? 13.601 -4.617 2.464 1.00 89.25 92 ASP A C 1
ATOM 752 O O . ASP A 1 92 ? 14.554 -5.386 2.445 1.00 89.25 92 ASP A O 1
ATOM 756 N N . MET A 1 93 ? 12.428 -4.948 1.918 1.00 88.38 93 MET A N 1
ATOM 757 C CA . MET A 1 93 ? 12.128 -6.279 1.370 1.00 88.38 93 MET A CA 1
ATOM 758 C C . MET A 1 93 ? 13.004 -6.650 0.168 1.00 88.38 93 MET A C 1
ATOM 760 O O . MET A 1 93 ? 13.516 -7.766 0.114 1.00 88.38 93 MET A O 1
ATOM 764 N N . VAL A 1 94 ? 13.208 -5.720 -0.768 1.00 88.94 94 VAL A N 1
ATOM 765 C CA . VAL A 1 94 ? 14.033 -5.934 -1.967 1.00 88.94 94 VAL A CA 1
ATOM 766 C C . VAL A 1 94 ? 15.491 -6.197 -1.589 1.00 88.94 94 VAL A C 1
ATOM 768 O O . VAL A 1 94 ? 16.134 -7.017 -2.230 1.00 88.94 94 VAL A O 1
ATOM 771 N N . SER A 1 95 ? 15.995 -5.601 -0.500 1.00 88.38 95 SER A N 1
ATOM 772 C CA . SER A 1 95 ? 17.374 -5.827 -0.036 1.00 88.38 95 SER A CA 1
ATOM 773 C C . SER A 1 95 ? 17.668 -7.274 0.386 1.00 88.38 95 SER A C 1
ATOM 775 O O . SER A 1 95 ? 18.824 -7.697 0.382 1.00 88.38 95 SER A O 1
ATOM 777 N N . PHE A 1 96 ? 16.632 -8.050 0.721 1.00 86.69 96 PHE A N 1
ATOM 778 C CA . PHE A 1 96 ? 16.760 -9.459 1.098 1.00 86.69 96 PHE A CA 1
ATOM 779 C C . PHE A 1 96 ? 16.631 -10.421 -0.091 1.00 86.69 96 PHE A C 1
ATOM 781 O O . PHE A 1 96 ? 16.855 -11.622 0.072 1.00 86.69 96 PHE A O 1
ATOM 788 N N . VAL A 1 97 ? 16.270 -9.926 -1.279 1.00 87.69 97 VAL A N 1
ATOM 789 C CA . VAL A 1 97 ? 16.079 -10.733 -2.488 1.00 87.69 97 VAL A CA 1
ATOM 790 C C . VAL A 1 97 ? 17.238 -10.486 -3.448 1.00 87.69 97 VAL A C 1
ATOM 792 O O . VAL A 1 97 ? 17.665 -9.356 -3.657 1.00 87.69 97 VAL A O 1
ATOM 795 N N . ARG A 1 98 ? 17.755 -11.554 -4.065 1.00 87.81 98 ARG A N 1
ATOM 796 C CA . ARG A 1 98 ? 18.726 -11.420 -5.155 1.00 87.81 98 ARG A CA 1
ATOM 797 C C . ARG A 1 98 ? 17.977 -11.065 -6.436 1.00 87.81 98 ARG A C 1
ATOM 799 O O . ARG A 1 98 ? 17.337 -11.932 -7.022 1.00 87.81 98 ARG A O 1
ATOM 806 N N . V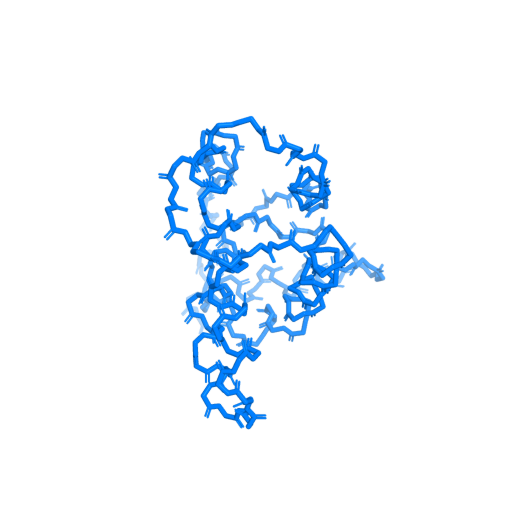AL A 1 99 ? 18.053 -9.800 -6.823 1.00 87.50 99 VAL A N 1
ATOM 807 C CA . VAL A 1 99 ? 17.518 -9.260 -8.078 1.00 87.50 99 VAL A CA 1
ATOM 808 C C . VAL A 1 99 ? 18.710 -8.850 -8.940 1.00 87.50 99 VAL A C 1
ATOM 810 O O . VAL A 1 99 ? 19.685 -8.322 -8.407 1.00 87.50 99 VAL A O 1
ATOM 813 N N . ASP A 1 100 ? 18.674 -9.144 -10.237 1.00 93.00 100 ASP A N 1
ATOM 814 C CA . ASP A 1 100 ? 19.693 -8.666 -11.173 1.00 93.00 100 ASP A CA 1
ATOM 815 C C . ASP A 1 100 ? 19.565 -7.151 -11.410 1.00 93.00 100 ASP A C 1
ATOM 817 O O . ASP A 1 100 ? 18.498 -6.562 -11.223 1.00 93.00 100 ASP A O 1
ATOM 821 N N . ASP A 1 101 ? 20.660 -6.513 -11.821 1.00 90.75 101 ASP A N 1
ATOM 822 C CA . ASP A 1 101 ? 20.724 -5.054 -11.947 1.00 90.75 101 ASP A CA 1
ATOM 823 C C . ASP A 1 101 ? 19.715 -4.493 -12.961 1.00 90.75 101 ASP A C 1
ATOM 825 O O . ASP A 1 101 ? 19.198 -3.391 -12.769 1.00 90.75 101 ASP A O 1
ATOM 829 N N . ASP A 1 102 ? 19.408 -5.234 -14.028 1.00 90.88 102 ASP A N 1
ATOM 830 C CA . ASP A 1 102 ? 18.479 -4.780 -15.064 1.00 90.88 102 ASP A CA 1
ATOM 831 C C . ASP A 1 102 ? 17.028 -4.849 -14.574 1.00 90.88 102 ASP A C 1
ATOM 833 O O . ASP A 1 102 ? 16.281 -3.873 -14.703 1.00 90.88 102 ASP A O 1
ATOM 837 N N . SER A 1 103 ? 16.647 -5.945 -13.914 1.00 90.56 103 SER A N 1
ATOM 838 C CA . SER A 1 103 ? 15.353 -6.067 -13.238 1.00 90.56 103 SER A CA 1
ATOM 839 C C . SER A 1 103 ? 15.187 -5.035 -12.122 1.00 90.56 103 SER A C 1
ATOM 841 O O . SER A 1 103 ? 14.094 -4.494 -11.945 1.00 90.56 103 SER A O 1
ATOM 843 N N . LEU A 1 104 ? 16.256 -4.718 -11.382 1.00 91.62 104 LEU A N 1
ATOM 844 C CA . LEU A 1 104 ? 16.212 -3.699 -10.335 1.00 91.62 104 LEU A CA 1
ATOM 845 C C . LEU A 1 104 ? 15.961 -2.305 -10.923 1.00 91.62 104 LEU A C 1
ATOM 847 O O . LEU A 1 104 ? 15.079 -1.600 -10.438 1.00 91.62 104 LEU A O 1
ATOM 851 N N . ARG A 1 105 ? 16.654 -1.931 -12.007 1.00 91.44 105 ARG A N 1
ATOM 852 C CA . ARG A 1 105 ? 16.409 -0.662 -12.719 1.00 91.44 105 ARG A CA 1
ATOM 853 C C . ARG A 1 105 ? 14.984 -0.576 -13.266 1.00 91.44 105 ARG A C 1
ATOM 855 O O . ARG A 1 105 ? 14.361 0.482 -13.187 1.00 91.44 105 ARG A O 1
ATOM 862 N N . MET A 1 106 ? 14.455 -1.679 -13.799 1.00 92.44 106 MET A N 1
ATOM 863 C CA . MET A 1 106 ? 13.067 -1.744 -14.265 1.00 92.44 106 MET A CA 1
ATOM 864 C C . MET A 1 106 ? 12.081 -1.546 -13.106 1.00 92.44 106 MET A C 1
ATOM 866 O O . MET A 1 106 ? 11.138 -0.763 -13.219 1.00 92.44 106 MET A O 1
ATOM 870 N N . LEU A 1 107 ? 12.318 -2.207 -11.968 1.00 92.69 107 LEU A N 1
ATOM 871 C CA . LEU A 1 107 ? 11.504 -2.047 -10.765 1.00 92.69 107 LEU A CA 1
ATOM 872 C C . LEU A 1 107 ? 11.544 -0.605 -10.244 1.00 92.69 107 LEU A C 1
ATOM 874 O O . LEU A 1 107 ? 10.502 -0.060 -9.890 1.00 92.69 107 LEU A O 1
ATOM 878 N N . GLU A 1 108 ? 12.716 0.031 -10.224 1.00 92.19 108 GLU A N 1
ATOM 879 C CA . GLU A 1 108 ? 12.859 1.439 -9.841 1.00 92.19 108 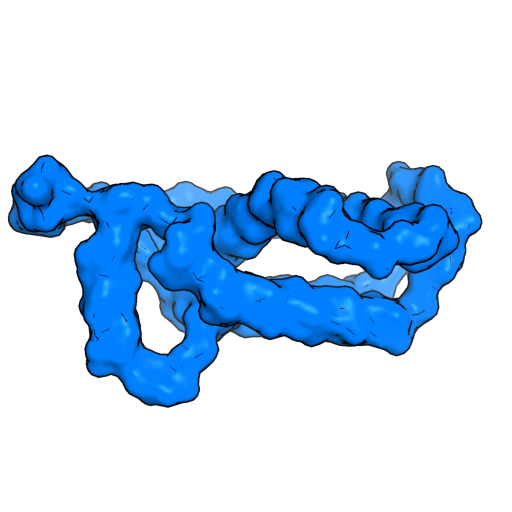GLU A CA 1
ATOM 880 C C . GLU A 1 108 ? 12.056 2.366 -10.762 1.00 92.19 108 GLU A C 1
ATOM 882 O O . GLU A 1 108 ? 11.354 3.252 -10.268 1.00 92.19 108 GLU A O 1
ATOM 887 N N . ALA A 1 109 ? 12.095 2.136 -12.080 1.00 93.06 109 ALA A N 1
ATOM 888 C CA . ALA A 1 109 ? 11.318 2.907 -13.049 1.00 93.06 109 ALA A CA 1
ATOM 889 C C . ALA A 1 109 ? 9.801 2.743 -12.839 1.00 93.06 109 ALA A C 1
ATOM 891 O O . ALA A 1 109 ? 9.078 3.739 -12.787 1.00 93.06 109 ALA A O 1
ATOM 892 N N . LEU A 1 110 ? 9.326 1.509 -12.631 1.00 94.06 110 LEU A N 1
ATOM 893 C CA . LEU A 1 110 ? 7.919 1.204 -12.336 1.00 94.06 110 LEU A CA 1
ATOM 894 C C . LEU A 1 110 ? 7.446 1.849 -11.029 1.00 94.06 110 LEU A C 1
ATOM 896 O O . LEU A 1 110 ? 6.375 2.454 -10.976 1.00 94.06 110 LEU A O 1
ATOM 900 N N . VAL A 1 111 ? 8.250 1.751 -9.965 1.00 93.75 111 VAL A N 1
ATOM 901 C CA . VAL A 1 111 ? 7.941 2.380 -8.674 1.00 93.75 111 VAL A CA 1
ATOM 902 C C . VAL A 1 111 ? 7.882 3.900 -8.826 1.00 93.75 111 VAL A C 1
ATOM 904 O O . VAL A 1 111 ? 6.956 4.522 -8.307 1.00 93.75 111 VAL A O 1
ATOM 907 N N . ALA A 1 112 ? 8.825 4.506 -9.552 1.00 93.00 112 ALA A N 1
ATOM 908 C CA . ALA A 1 112 ? 8.835 5.945 -9.793 1.00 93.00 112 ALA A CA 1
ATOM 909 C C . ALA A 1 112 ? 7.599 6.409 -10.583 1.00 93.00 112 ALA A C 1
ATOM 911 O O . ALA A 1 112 ? 6.944 7.370 -10.175 1.00 93.00 112 ALA A O 1
ATOM 912 N N . GLU A 1 113 ? 7.239 5.704 -11.661 1.00 92.81 113 GLU A N 1
ATOM 913 C CA . GLU A 1 113 ? 6.033 5.980 -12.454 1.00 92.81 113 GLU A CA 1
ATOM 914 C C . GLU A 1 113 ? 4.766 5.871 -11.588 1.00 92.81 113 GLU A C 1
ATOM 916 O O . GLU A 1 113 ? 3.914 6.762 -11.598 1.00 92.81 113 GLU A O 1
ATOM 921 N N . PHE A 1 114 ? 4.661 4.821 -10.769 1.00 92.75 114 PHE A N 1
ATOM 922 C CA . PHE A 1 114 ? 3.507 4.611 -9.897 1.00 92.75 114 PHE A CA 1
ATOM 923 C C . PHE A 1 114 ? 3.373 5.685 -8.810 1.00 92.75 114 PHE A C 1
ATOM 925 O O . PHE A 1 114 ? 2.280 6.197 -8.559 1.00 92.75 114 PHE A O 1
ATOM 932 N N . LEU A 1 115 ? 4.478 6.066 -8.163 1.00 92.25 115 LEU A N 1
ATOM 933 C CA . LEU A 1 115 ? 4.470 7.135 -7.160 1.00 92.25 115 LEU A CA 1
ATOM 934 C C . LEU A 1 115 ? 4.111 8.488 -7.785 1.00 92.25 115 LEU A C 1
ATOM 936 O O . LEU A 1 115 ? 3.406 9.287 -7.164 1.00 92.25 115 LEU A O 1
ATOM 940 N N . GLN A 1 116 ? 4.542 8.733 -9.021 1.00 92.69 116 GLN A N 1
ATOM 941 C CA . GLN A 1 116 ? 4.172 9.929 -9.767 1.00 92.69 116 GLN A CA 1
ATOM 942 C C . GLN A 1 116 ? 2.670 9.956 -10.095 1.00 92.69 116 GLN A C 1
ATOM 944 O O . GLN A 1 116 ? 2.026 10.990 -9.903 1.00 92.69 116 GLN A O 1
ATOM 949 N N . PHE A 1 117 ? 2.088 8.818 -10.487 1.00 91.25 117 PHE A N 1
ATOM 950 C CA . PHE A 1 117 ? 0.639 8.672 -10.643 1.00 91.25 117 PHE A CA 1
ATOM 951 C C . PHE A 1 117 ? -0.115 8.973 -9.336 1.00 91.25 117 PHE A C 1
ATOM 953 O O . PHE A 1 117 ? -1.103 9.713 -9.346 1.00 91.25 117 PHE A O 1
ATOM 960 N N . LEU A 1 118 ? 0.356 8.452 -8.195 1.00 90.94 118 LEU A N 1
ATOM 961 C CA . LEU A 1 118 ? -0.252 8.743 -6.891 1.00 90.94 118 LEU A CA 1
ATOM 962 C C . LEU A 1 118 ? -0.196 10.236 -6.555 1.00 90.94 118 LEU A C 1
ATOM 964 O O . LEU A 1 118 ? -1.181 10.781 -6.063 1.00 90.94 118 LEU A O 1
ATOM 968 N N . LYS A 1 119 ? 0.928 10.898 -6.851 1.00 90.94 119 LYS A N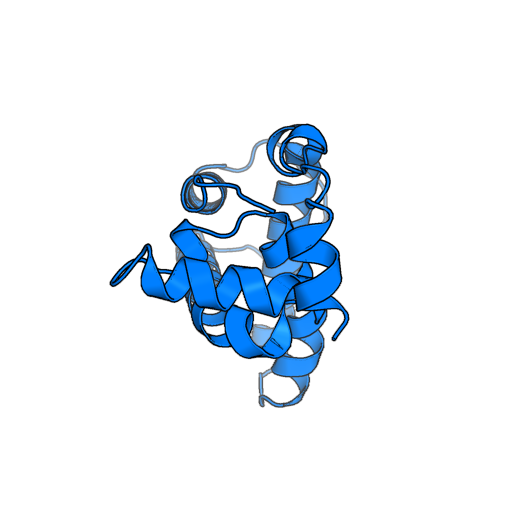 1
ATOM 969 C CA . LYS A 1 119 ? 1.114 12.337 -6.630 1.00 90.94 119 LYS A CA 1
ATOM 970 C C . LYS A 1 119 ? 0.158 13.180 -7.476 1.00 90.94 119 LYS A C 1
ATOM 972 O O . LYS A 1 119 ? -0.443 14.119 -6.972 1.00 90.94 119 LYS A O 1
ATOM 977 N N . GLN A 1 120 ? -0.032 12.838 -8.747 1.00 92.50 120 GLN A N 1
ATOM 978 C CA . GLN A 1 120 ? -0.973 13.551 -9.626 1.00 92.50 120 GLN A CA 1
ATOM 979 C C . GLN A 1 120 ? -2.425 13.435 -9.177 1.00 92.50 120 GLN A C 1
ATOM 981 O O . GLN A 1 120 ? -3.236 14.317 -9.438 1.00 92.50 120 GLN A O 1
ATOM 986 N N . ASN A 1 121 ? -2.743 12.346 -8.486 1.00 90.12 121 ASN A N 1
ATOM 987 C CA . ASN A 1 121 ? -4.073 12.056 -7.982 1.00 90.12 121 ASN A CA 1
ATOM 988 C C . ASN A 1 121 ? -4.159 12.248 -6.458 1.00 90.12 121 ASN A C 1
ATOM 990 O O . A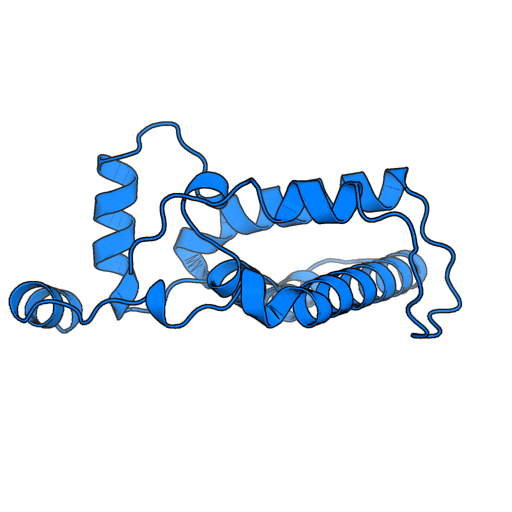SN A 1 121 ? -5.032 11.663 -5.812 1.00 90.12 121 ASN A O 1
ATOM 994 N N . GLU A 1 122 ? -3.268 13.054 -5.866 1.00 89.81 122 GLU A N 1
ATOM 995 C CA . GLU A 1 122 ? -3.131 13.142 -4.410 1.00 89.81 122 GLU A CA 1
ATOM 996 C C . GLU A 1 122 ? -4.417 13.609 -3.722 1.00 89.81 122 GLU A C 1
ATOM 998 O O . GLU A 1 122 ? -4.826 13.041 -2.714 1.00 89.81 122 GLU A O 1
ATOM 1003 N N . THR A 1 123 ? -5.118 14.576 -4.316 1.00 88.31 123 THR A N 1
ATOM 1004 C CA . THR A 1 123 ? -6.369 15.134 -3.784 1.00 88.31 123 THR A CA 1
ATOM 1005 C C . THR A 1 123 ? -7.502 14.112 -3.784 1.00 88.31 123 THR A C 1
ATOM 1007 O O . THR A 1 123 ? -8.406 14.173 -2.951 1.00 88.31 123 THR A O 1
ATOM 1010 N N . ARG A 1 124 ? -7.448 13.142 -4.702 1.00 88.00 124 ARG A N 1
ATOM 1011 C CA . ARG A 1 124 ? -8.419 12.053 -4.804 1.00 88.00 124 ARG A CA 1
ATOM 1012 C C . ARG A 1 124 ? -8.112 10.934 -3.818 1.00 88.00 124 ARG A C 1
ATOM 1014 O O . ARG A 1 124 ? -9.039 10.391 -3.219 1.00 88.00 124 ARG A O 1
ATOM 1021 N N . TYR A 1 125 ? -6.840 10.570 -3.682 1.00 85.69 125 TYR A N 1
ATOM 1022 C CA . TYR A 1 125 ? -6.433 9.391 -2.924 1.00 85.69 125 TYR A CA 1
ATOM 1023 C C . TYR A 1 125 ? -6.074 9.683 -1.465 1.00 85.69 125 TYR A C 1
ATOM 1025 O O . TYR A 1 125 ? -6.224 8.790 -0.637 1.00 85.69 125 TYR A O 1
ATOM 1033 N N . PHE A 1 126 ? -5.643 10.893 -1.112 1.00 88.44 126 PHE A N 1
ATOM 1034 C CA . PHE A 1 126 ? -5.150 11.232 0.226 1.00 88.44 126 PHE A CA 1
ATOM 1035 C C . PHE A 1 126 ? -6.012 12.312 0.885 1.00 88.44 126 PHE A C 1
ATOM 1037 O O . PHE A 1 126 ? -5.594 13.454 1.070 1.00 88.44 126 PHE A O 1
ATOM 1044 N N . ARG A 1 127 ? -7.240 11.942 1.261 1.00 86.38 127 ARG A N 1
ATOM 1045 C CA . ARG A 1 127 ? -8.201 12.855 1.894 1.00 86.38 127 ARG A CA 1
ATOM 1046 C C . ARG A 1 127 ? -8.169 12.727 3.411 1.00 86.38 127 ARG A C 1
ATOM 1048 O O . ARG A 1 127 ? -8.258 11.630 3.957 1.00 86.38 127 ARG A O 1
ATOM 1055 N N . ILE A 1 128 ? -8.100 13.863 4.104 1.00 82.62 128 ILE A N 1
ATOM 1056 C CA . ILE A 1 128 ? -8.174 13.909 5.575 1.00 82.62 128 ILE A CA 1
ATOM 1057 C C . ILE A 1 128 ? -9.565 13.482 6.063 1.00 82.62 128 ILE A C 1
ATOM 1059 O O . ILE A 1 128 ? -9.686 12.901 7.135 1.00 82.62 128 ILE A O 1
ATOM 1063 N N . GLU A 1 129 ? -10.608 13.705 5.262 1.00 83.19 129 GLU A N 1
ATOM 1064 C CA . GLU A 1 129 ? -11.989 13.339 5.606 1.00 83.19 129 GLU A CA 1
ATOM 1065 C C . GLU A 1 129 ? -12.190 11.823 5.775 1.00 83.19 129 GLU A C 1
ATOM 1067 O O . GLU A 1 129 ? -13.121 11.404 6.460 1.00 83.19 129 GLU A O 1
ATOM 1072 N N . ASP A 1 130 ? -11.284 10.999 5.234 1.00 77.12 130 ASP A N 1
ATOM 1073 C CA . ASP A 1 130 ? -11.280 9.543 5.432 1.00 77.12 130 ASP A CA 1
ATOM 1074 C C . ASP A 1 130 ? -10.855 9.146 6.869 1.00 77.12 130 ASP A C 1
ATOM 1076 O O . ASP A 1 130 ? -10.873 7.969 7.250 1.00 77.12 130 ASP A O 1
ATOM 1080 N N . TYR A 1 131 ? -10.465 10.121 7.698 1.00 80.56 131 TYR A N 1
ATOM 1081 C CA . TYR A 1 131 ? -10.013 9.921 9.067 1.00 80.56 131 TYR A CA 1
ATOM 1082 C C . TYR A 1 131 ? -11.017 10.474 10.072 1.00 80.56 131 TYR A C 1
ATOM 1084 O O . TYR A 1 131 ? -11.314 11.664 10.120 1.00 80.56 131 TYR A O 1
ATOM 1092 N N . SER A 1 132 ? -11.467 9.599 10.968 1.00 84.44 132 SER A N 1
ATOM 1093 C CA . SER A 1 132 ? -12.275 9.970 12.124 1.00 84.44 132 SER A CA 1
ATOM 1094 C C . SER A 1 132 ? -11.451 9.912 13.408 1.00 84.44 132 SER A C 1
ATOM 1096 O O . SER A 1 132 ? -10.602 9.029 13.584 1.00 84.44 132 SER A O 1
ATOM 1098 N N . VAL A 1 133 ? -11.771 10.786 14.362 1.00 86.50 133 VAL A N 1
ATOM 1099 C CA . VAL A 1 133 ? -11.224 10.702 15.720 1.00 86.50 133 VAL A CA 1
ATOM 1100 C C . VAL A 1 133 ? -11.661 9.381 16.360 1.00 86.50 133 VAL A C 1
ATOM 1102 O O . VAL A 1 133 ? -12.829 8.994 16.304 1.00 86.50 133 VAL A O 1
ATOM 1105 N N . ALA A 1 134 ? -10.708 8.656 16.947 1.00 88.12 134 ALA A N 1
ATOM 1106 C CA . ALA A 1 134 ? -11.002 7.416 17.653 1.00 88.12 134 ALA A CA 1
ATOM 1107 C C . ALA A 1 134 ? -11.778 7.698 18.946 1.00 88.12 134 ALA A C 1
ATOM 1109 O O . ALA A 1 134 ? -11.454 8.627 19.682 1.00 88.12 134 ALA A O 1
ATOM 1110 N N . THR A 1 135 ? -12.770 6.861 19.253 1.00 91.31 135 THR A N 1
ATOM 1111 C CA . THR A 1 135 ? -13.545 6.986 20.494 1.00 91.31 135 THR A CA 1
ATOM 1112 C C . THR A 1 135 ? -12.661 6.771 21.724 1.00 91.31 135 THR A C 1
ATOM 1114 O O . THR A 1 135 ? -11.674 6.034 21.670 1.00 91.31 135 THR A O 1
ATOM 1117 N N . ALA A 1 136 ? -13.047 7.350 22.864 1.00 91.69 136 ALA A N 1
ATOM 1118 C CA . ALA A 1 136 ? -12.326 7.165 24.126 1.00 91.69 136 ALA A CA 1
ATOM 1119 C C . ALA A 1 136 ? -12.201 5.678 24.517 1.00 91.69 136 ALA A C 1
ATOM 1121 O O . ALA A 1 136 ? -11.178 5.247 25.043 1.00 91.69 136 ALA A O 1
ATOM 1122 N N . GLU A 1 137 ? -13.220 4.864 24.222 1.00 91.19 137 GLU A N 1
ATOM 1123 C CA . GLU A 1 137 ? -13.154 3.414 24.430 1.00 91.19 137 GLU A CA 1
ATOM 1124 C C . GLU A 1 137 ? -12.091 2.754 23.542 1.00 91.19 137 GLU A C 1
ATOM 1126 O O . GLU A 1 137 ? -11.294 1.949 24.028 1.00 91.19 137 GLU A O 1
ATOM 1131 N N . TYR A 1 138 ? -12.047 3.107 22.253 1.00 90.69 138 TYR A N 1
ATOM 1132 C CA . TYR A 1 138 ? -11.043 2.580 21.333 1.00 90.69 138 TYR A CA 1
ATOM 1133 C C . TYR A 1 138 ? -9.634 2.966 21.784 1.00 90.69 138 TYR A C 1
ATOM 1135 O O . TYR A 1 138 ? -8.749 2.116 21.832 1.00 90.69 138 TYR A O 1
ATOM 1143 N N . GLN A 1 139 ? -9.445 4.233 22.155 1.00 89.69 139 GLN A N 1
ATOM 1144 C CA . GLN A 1 139 ? -8.179 4.758 22.654 1.00 89.69 139 GLN A CA 1
ATOM 1145 C C . GLN A 1 139 ? -7.677 3.979 23.871 1.00 89.69 139 GLN A C 1
ATOM 1147 O O . GLN A 1 139 ? -6.536 3.526 23.857 1.00 89.69 139 GLN A O 1
ATOM 1152 N N . ARG A 1 140 ? -8.535 3.743 24.877 1.00 90.56 140 ARG A N 1
ATOM 1153 C CA . ARG A 1 140 ? -8.181 2.927 26.051 1.00 90.56 140 ARG A CA 1
ATOM 1154 C C . ARG A 1 140 ? -7.698 1.536 25.642 1.00 90.56 140 ARG A C 1
ATOM 1156 O O . ARG A 1 140 ? -6.622 1.115 26.038 1.00 90.56 140 ARG A O 1
ATOM 1163 N N . ARG A 1 141 ? -8.455 0.848 24.786 1.00 88.69 141 ARG A N 1
ATOM 1164 C CA . ARG A 1 141 ? -8.145 -0.528 24.363 1.00 88.69 141 ARG A CA 1
ATOM 1165 C C . ARG A 1 141 ? -6.913 -0.653 23.467 1.00 88.69 141 ARG A C 1
ATOM 1167 O O . ARG A 1 141 ? -6.346 -1.733 23.396 1.00 88.69 141 ARG A O 1
ATOM 1174 N N . ALA A 1 142 ? -6.562 0.396 22.729 1.00 86.44 142 ALA A N 1
ATOM 1175 C CA . ALA A 1 142 ? -5.405 0.404 21.838 1.00 86.44 142 ALA A CA 1
ATOM 1176 C C . ALA A 1 142 ? -4.105 0.837 22.544 1.00 86.44 142 ALA A C 1
ATOM 1178 O O . ALA A 1 142 ? -3.020 0.609 22.005 1.00 86.44 142 ALA A O 1
ATOM 1179 N N . MET A 1 143 ? -4.218 1.493 23.706 1.00 78.31 143 MET A N 1
ATOM 1180 C CA . MET A 1 143 ? -3.084 1.963 24.509 1.00 78.31 143 MET A CA 1
ATOM 1181 C C . MET A 1 143 ? -2.703 1.020 25.658 1.00 78.31 143 MET A C 1
ATOM 1183 O O . MET A 1 143 ? -1.540 1.046 26.060 1.00 78.31 143 MET A O 1
ATOM 1187 N N . CYS A 1 144 ? -3.634 0.198 26.151 1.00 63.81 144 CYS A N 1
ATOM 1188 C CA . CYS A 1 144 ? -3.327 -0.947 27.016 1.00 63.81 144 CYS A CA 1
ATOM 1189 C C . CYS A 1 144 ? -2.559 -2.031 26.245 1.00 63.81 144 CYS A C 1
ATOM 1191 O O . CYS A 1 144 ? -1.616 -2.601 26.832 1.00 63.81 144 CYS A O 1
#

Radius of gyration: 16.91 Å; chains: 1; bounding box: 37×29×49 Å

Organism: Trichobilharzia regenti (NCBI:txid157069)

Foldseek 3Di:
DWDQAFPPLLVVLLVPDDDDDPPDPVDDDDSVNLVVLSVVLLVLLQVPCQPPQDDLLCNVVVVVCCVVDPPDGVSSIDFDVSSVSVVVCVVVVVVVDDDDPVVVSNNVVSSVSVVVVCVVCVCVGPDPVSDDDDDPVSVVVSVD

InterPro domains:
  IPR008676 MRG [PTHR10880] (29-142)
  IPR026541 MRG domain [PF05712] (10-131)
  IPR038217 MRG, C-terminal domain superfamily [G3DSA:1.10.274.30] (5-144)

pLDDT: mean 82.97, std 15.63, range [38.09, 95.38]

Secondary structure (DSSP, 8-state):
------SHHHHHHHH-----------SPPPHHHHHHHHHHHHHHHHHHIIIII--GGGHHHHHHHHHHSTT--GGGTS-HHHHHHHHHHHHHHHHTS---HHHHHHHHHHHHHHHHHHHHTHHHH--GGG--PPPHHHHHHHH-

Sequence (144 aa):
MIKSESTREINNYTSSESENTQLSTNVPIDPGVRREFVAGIQYLFNLTIGSHLLYKFERLQYAKLLKQHTGKRMSDIYGSIHLLRLFVKLRDMVSFVRVDDDSLRMLEALVAEFLQFLKQNETRYFRIEDYSVATAEYQRRAMC